Protein AF-A0A3B9HIF6-F1 (afdb_monomer_lite)

Foldseek 3Di:
DKEWEPDDDPVCVQDHTDIDDDDWAQFQLGVVVVCCVVGVVCVVPDDFDAWPPGGDDRGDGHDPYIYD

Radius of gyration: 10.98 Å; chains: 1; bounding box: 25×23×24 Å

pLDDT: mean 95.13, std 1.46, range [91.56, 97.44]

Secondary structure (DSSP, 8-state):
-EEEE---GGGGGT--SEEEE--S-SBHHHHHHHHHHH-GGGTTS----EETTEE--TTPBP-TT-B-

Sequence (68 aa):
MKIQIRTFGPLTDHLTDTELEYSGEPTIAALRRFLLEQYPAIKPVYFRMALGSRMADDGEEIMDGDEV

Structure (mmCIF, N/CA/C/O backbone):
data_AF-A0A3B9HIF6-F1
#
_entry.id   AF-A0A3B9HIF6-F1
#
loop_
_atom_site.group_PDB
_atom_site.id
_atom_site.type_symbol
_atom_site.label_atom_id
_atom_site.label_alt_id
_atom_site.label_comp_id
_atom_site.label_asym_id
_atom_site.label_entity_id
_atom_site.label_seq_id
_atom_site.pdbx_PDB_ins_code
_atom_site.Cartn_x
_atom_site.Cartn_y
_atom_site.Cartn_z
_atom_site.occupancy
_atom_site.B_iso_or_equiv
_atom_site.auth_seq_id
_atom_site.auth_comp_id
_atom_site.auth_asym_id
_atom_site.auth_atom_id
_atom_site.pdbx_PDB_model_num
ATOM 1 N N . MET A 1 1 ? -6.406 0.801 11.598 1.00 93.88 1 MET A N 1
ATOM 2 C CA . MET A 1 1 ? -7.303 0.348 10.524 1.00 93.88 1 MET A CA 1
ATOM 3 C C . MET A 1 1 ? -6.664 -0.829 9.827 1.00 93.88 1 MET A C 1
ATOM 5 O O . MET A 1 1 ? -5.446 -0.872 9.721 1.00 93.88 1 MET A O 1
ATOM 9 N N . LYS A 1 2 ? -7.461 -1.792 9.405 1.00 95.06 2 LYS A N 1
ATOM 10 C CA . LYS A 1 2 ? -7.036 -2.969 8.670 1.00 95.06 2 LYS A CA 1
ATOM 11 C C . LYS A 1 2 ? -7.334 -2.738 7.194 1.00 95.06 2 LYS A C 1
ATOM 13 O O . LYS A 1 2 ? -8.481 -2.488 6.850 1.00 95.06 2 LYS A O 1
ATOM 18 N N . ILE A 1 3 ? -6.314 -2.786 6.345 1.00 96.50 3 ILE A N 1
ATOM 19 C CA . ILE A 1 3 ? -6.435 -2.540 4.900 1.00 96.50 3 ILE A CA 1
ATOM 20 C C . ILE A 1 3 ? -5.880 -3.720 4.108 1.00 96.50 3 ILE A C 1
ATOM 22 O O . ILE A 1 3 ? -5.024 -4.460 4.600 1.00 96.50 3 ILE A O 1
ATOM 26 N N . GLN A 1 4 ? -6.362 -3.897 2.885 1.00 97.44 4 GLN A N 1
ATOM 27 C CA . GLN A 1 4 ? -5.871 -4.904 1.950 1.00 97.44 4 GLN A CA 1
ATOM 28 C C . GLN A 1 4 ? -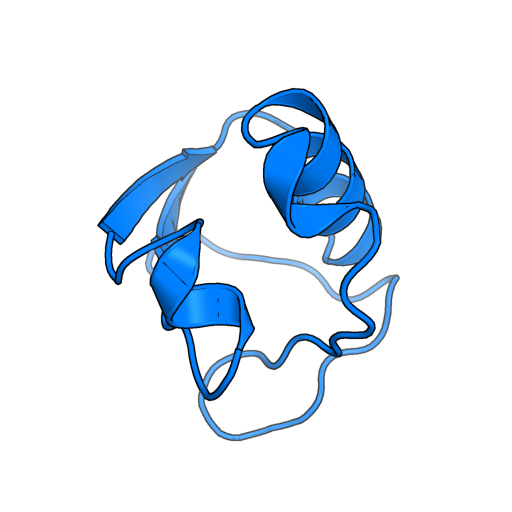4.955 -4.227 0.937 1.00 97.44 4 GLN A C 1
ATOM 30 O O . GLN A 1 4 ? -5.379 -3.302 0.260 1.00 97.44 4 GLN A O 1
ATOM 35 N N . ILE A 1 5 ? -3.713 -4.687 0.830 1.00 96.88 5 ILE A N 1
ATOM 36 C CA . ILE A 1 5 ? -2.763 -4.223 -0.178 1.00 96.88 5 ILE A CA 1
ATOM 37 C C . ILE A 1 5 ? -2.744 -5.226 -1.325 1.00 96.88 5 ILE A C 1
ATOM 39 O O . ILE A 1 5 ? -2.463 -6.411 -1.113 1.00 96.88 5 ILE A O 1
ATOM 43 N N . ARG A 1 6 ? -3.004 -4.742 -2.538 1.00 96.94 6 ARG A N 1
ATOM 44 C CA . ARG A 1 6 ? -2.867 -5.482 -3.791 1.00 96.94 6 ARG A CA 1
ATOM 45 C C . ARG A 1 6 ? -1.695 -4.934 -4.579 1.00 96.94 6 ARG A C 1
ATOM 47 O O . ARG A 1 6 ? -1.552 -3.736 -4.803 1.00 96.94 6 ARG A O 1
ATOM 54 N N . THR A 1 7 ? -0.831 -5.832 -5.019 1.00 95.88 7 THR A N 1
ATOM 55 C CA . THR A 1 7 ? 0.411 -5.464 -5.696 1.00 95.88 7 THR A CA 1
ATOM 56 C C . THR A 1 7 ? 0.439 -6.001 -7.112 1.00 95.88 7 THR A C 1
ATOM 58 O O . THR A 1 7 ? -0.008 -7.108 -7.398 1.00 95.88 7 THR A O 1
ATOM 61 N N . PHE A 1 8 ? 0.973 -5.196 -8.029 1.00 93.81 8 PHE A N 1
ATOM 62 C CA . PHE A 1 8 ? 1.009 -5.523 -9.449 1.00 93.81 8 PHE A CA 1
ATOM 63 C C . PHE A 1 8 ? 2.376 -5.213 -10.053 1.00 93.81 8 PHE A C 1
ATOM 65 O O . PHE A 1 8 ? 3.074 -4.284 -9.635 1.00 93.81 8 PHE A O 1
ATOM 72 N N . GLY A 1 9 ? 2.726 -5.964 -11.098 1.00 93.94 9 GLY A N 1
ATOM 73 C CA . GLY A 1 9 ? 3.949 -5.744 -11.866 1.00 93.94 9 GLY A CA 1
ATOM 74 C C . GLY A 1 9 ? 5.215 -5.912 -11.014 1.00 93.94 9 GLY A C 1
ATOM 75 O O . GLY A 1 9 ? 5.217 -6.723 -10.098 1.00 93.94 9 GLY A O 1
ATOM 76 N N . PRO A 1 10 ? 6.284 -5.134 -11.263 1.00 93.06 10 PRO A N 1
ATOM 77 C CA . PRO A 1 10 ? 7.566 -5.282 -10.561 1.00 93.06 10 PRO A CA 1
ATOM 78 C C . PRO A 1 10 ? 7.503 -5.090 -9.038 1.00 93.06 10 PRO A C 1
ATOM 80 O O . PRO A 1 10 ? 8.454 -5.415 -8.335 1.00 93.06 10 PRO A O 1
ATOM 83 N N . LEU A 1 11 ? 6.404 -4.539 -8.509 1.00 93.75 11 LEU A N 1
ATOM 84 C CA . LEU A 1 11 ? 6.223 -4.377 -7.069 1.00 93.75 11 LEU A CA 1
ATOM 85 C C . LEU A 1 11 ? 6.063 -5.734 -6.360 1.00 93.75 11 LEU A C 1
ATOM 87 O O . LEU A 1 11 ? 6.499 -5.866 -5.217 1.00 93.75 11 LEU A O 1
ATOM 91 N N . THR A 1 12 ? 5.513 -6.745 -7.053 1.00 94.62 12 THR A N 1
ATOM 92 C CA . THR A 1 12 ? 5.244 -8.083 -6.492 1.00 94.62 12 THR A CA 1
ATOM 93 C C . THR A 1 12 ? 6.509 -8.841 -6.099 1.00 94.62 12 THR A C 1
ATOM 95 O O . THR A 1 12 ? 6.448 -9.756 -5.283 1.00 94.62 12 THR A O 1
ATOM 98 N N . ASP A 1 13 ? 7.663 -8.449 -6.643 1.00 93.19 13 ASP A N 1
ATOM 99 C CA . ASP A 1 13 ? 8.964 -9.047 -6.322 1.00 93.19 13 ASP A CA 1
ATOM 100 C C . ASP A 1 13 ? 9.473 -8.634 -4.927 1.00 93.19 13 ASP A C 1
ATOM 102 O O . ASP A 1 13 ? 10.435 -9.203 -4.403 1.00 93.19 13 ASP A O 1
ATOM 106 N N . HIS A 1 14 ? 8.856 -7.617 -4.321 1.00 92.94 14 HIS A N 1
ATOM 107 C CA . HIS A 1 14 ? 9.307 -6.993 -3.074 1.00 92.94 14 HIS A CA 1
ATOM 108 C C . HIS A 1 14 ? 8.200 -6.853 -2.028 1.00 92.94 14 HIS A C 1
ATOM 110 O O . HIS A 1 14 ? 8.489 -6.837 -0.831 1.00 92.94 14 HIS A O 1
ATOM 116 N N . LEU A 1 15 ? 6.951 -6.746 -2.472 1.00 93.75 15 LEU A N 1
ATOM 117 C CA . LEU A 1 15 ? 5.762 -6.677 -1.640 1.00 93.75 15 LEU A CA 1
ATOM 118 C C . LEU A 1 15 ? 4.688 -7.528 -2.305 1.00 93.75 15 LEU A C 1
ATOM 120 O O . LEU A 1 15 ? 4.276 -7.221 -3.416 1.00 93.75 15 LEU A O 1
ATOM 124 N N . THR A 1 16 ? 4.260 -8.595 -1.639 1.00 93.94 16 THR A N 1
ATOM 125 C CA . THR A 1 16 ? 3.142 -9.422 -2.098 1.00 93.94 16 THR A CA 1
ATOM 126 C C . THR A 1 16 ? 1.833 -8.908 -1.522 1.00 93.94 16 THR A C 1
ATOM 128 O O . THR A 1 16 ? 1.831 -8.204 -0.510 1.00 93.94 16 THR A O 1
ATOM 131 N N . ASP A 1 17 ? 0.722 -9.339 -2.114 1.00 96.12 17 ASP A N 1
ATOM 132 C CA . ASP A 1 17 ? -0.608 -9.104 -1.563 1.00 96.12 17 ASP A CA 1
ATOM 133 C C . ASP A 1 17 ? -0.660 -9.475 -0.080 1.00 96.12 17 ASP A C 1
ATOM 135 O O . ASP A 1 17 ? -0.268 -10.576 0.321 1.00 96.12 17 ASP A O 1
ATOM 139 N N . THR A 1 18 ? -1.129 -8.541 0.738 1.00 95.44 18 THR A N 1
ATOM 140 C CA . THR A 1 18 ? -1.172 -8.717 2.186 1.00 95.44 18 THR A CA 1
ATOM 141 C C . THR A 1 18 ? -2.283 -7.897 2.797 1.00 95.44 18 THR A C 1
ATOM 143 O O . THR A 1 18 ? -2.687 -6.857 2.285 1.00 95.44 18 THR A O 1
ATOM 146 N N . GLU A 1 19 ? -2.741 -8.350 3.951 1.00 96.69 19 GLU A N 1
ATOM 147 C CA . GLU A 1 19 ? -3.510 -7.519 4.855 1.00 96.69 19 GLU A CA 1
ATOM 148 C C . GLU A 1 19 ? -2.550 -6.794 5.804 1.00 96.69 19 GLU A C 1
ATOM 150 O O . GLU A 1 19 ? -1.553 -7.375 6.241 1.00 96.69 19 GLU A O 1
ATOM 155 N N . LEU A 1 20 ? -2.820 -5.523 6.091 1.00 93.38 20 LEU A N 1
ATOM 156 C CA . LEU A 1 20 ? -1.963 -4.671 6.907 1.00 93.38 20 LEU A CA 1
ATOM 157 C C . LEU A 1 20 ? -2.787 -3.971 7.988 1.00 93.38 20 LEU A C 1
ATOM 159 O O . LEU A 1 20 ? -3.771 -3.291 7.693 1.00 93.38 20 LEU A O 1
ATOM 163 N N . GLU A 1 21 ? -2.337 -4.067 9.239 1.00 94.06 21 GLU A N 1
ATOM 164 C CA . GLU A 1 21 ? -2.777 -3.153 10.292 1.00 94.06 21 GLU A CA 1
ATOM 165 C C . GLU A 1 21 ? -2.008 -1.833 10.174 1.00 94.06 21 GLU A C 1
ATOM 167 O O . GLU A 1 21 ? -0.812 -1.746 10.447 1.00 94.06 21 GLU A O 1
ATOM 172 N N . TYR A 1 22 ? -2.712 -0.791 9.748 1.00 92.69 22 TYR A N 1
ATOM 173 C CA . TYR A 1 22 ? -2.196 0.552 9.563 1.00 92.69 22 TYR A CA 1
ATOM 174 C C . TYR 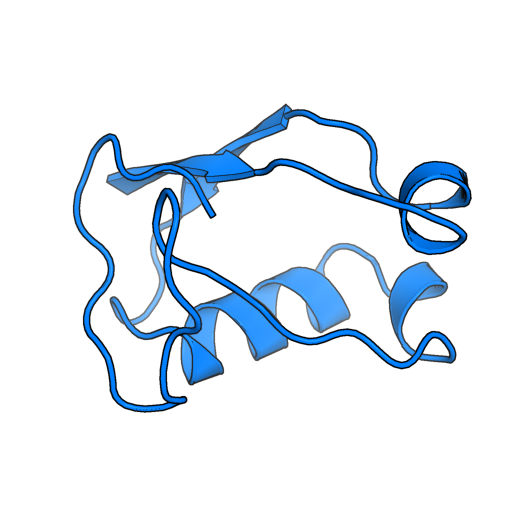A 1 22 ? -2.688 1.485 10.676 1.00 92.69 22 TYR A C 1
ATOM 176 O O . TYR A 1 22 ? -3.890 1.626 10.911 1.00 92.69 22 TYR A O 1
ATOM 184 N N . SER A 1 23 ? -1.766 2.137 11.383 1.00 91.94 23 SER A N 1
ATOM 185 C CA . SER A 1 23 ? -2.075 3.061 12.487 1.00 91.94 23 SER A CA 1
ATOM 186 C C . SER A 1 23 ? -1.618 4.501 12.223 1.00 91.94 23 SER A C 1
ATOM 188 O O . SER A 1 23 ? -1.527 5.289 13.163 1.00 91.94 23 SER A O 1
ATOM 190 N N . GLY A 1 24 ? -1.260 4.828 10.978 1.00 91.56 24 GLY A N 1
ATOM 191 C CA . GLY A 1 24 ? -0.815 6.165 10.581 1.00 91.56 24 GLY A CA 1
ATOM 192 C C . GLY A 1 24 ? -1.966 7.121 10.259 1.00 91.56 24 GLY A C 1
ATOM 193 O O . GLY A 1 24 ? -3.139 6.806 10.459 1.00 91.56 24 GLY A O 1
ATOM 194 N N . GLU A 1 25 ? -1.613 8.302 9.744 1.00 96.00 25 GLU A N 1
ATOM 195 C CA . GLU A 1 25 ? -2.588 9.244 9.182 1.00 96.00 25 GLU A CA 1
ATOM 196 C C . GLU A 1 25 ? -3.364 8.567 8.042 1.00 96.00 25 GLU A C 1
ATOM 198 O O . GLU A 1 25 ? -2.738 7.942 7.189 1.00 96.00 25 GLU A O 1
ATOM 203 N N . PRO A 1 26 ? -4.697 8.697 7.975 1.00 94.94 26 PRO A N 1
ATOM 204 C CA . PRO A 1 26 ? -5.527 7.931 7.054 1.00 94.94 26 PRO A CA 1
ATOM 205 C C . PRO A 1 26 ? -5.474 8.505 5.634 1.00 94.94 26 PRO A C 1
ATOM 207 O O . PRO A 1 26 ? -6.514 8.818 5.090 1.00 94.94 26 PRO A O 1
ATOM 210 N N . THR A 1 27 ? -4.300 8.712 5.032 1.00 97.25 27 THR A N 1
ATOM 211 C CA . THR A 1 27 ? -4.174 9.281 3.677 1.00 97.25 27 THR A CA 1
ATOM 212 C C . THR A 1 27 ? -3.268 8.448 2.783 1.00 97.25 27 THR A C 1
ATOM 214 O O . THR A 1 27 ? -2.322 7.814 3.259 1.00 97.25 27 THR A O 1
ATOM 217 N N . ILE A 1 28 ? -3.496 8.496 1.469 1.00 96.88 28 ILE A N 1
ATOM 218 C CA . ILE A 1 28 ? -2.658 7.803 0.474 1.00 96.88 28 ILE A CA 1
ATOM 219 C C . ILE A 1 28 ? -1.190 8.219 0.568 1.00 96.88 28 ILE A C 1
ATOM 221 O O . ILE A 1 28 ? -0.302 7.362 0.554 1.00 96.88 28 ILE A O 1
ATOM 225 N N . ALA A 1 29 ? -0.905 9.510 0.743 1.00 96.88 29 ALA A N 1
ATOM 226 C CA . ALA A 1 29 ? 0.460 9.994 0.925 1.00 96.88 29 ALA A CA 1
ATOM 227 C C . ALA A 1 29 ? 1.126 9.422 2.186 1.00 96.88 29 ALA A C 1
ATOM 229 O O . ALA A 1 29 ? 2.319 9.098 2.180 1.00 96.88 29 ALA A O 1
ATOM 230 N N . ALA A 1 30 ? 0.386 9.308 3.290 1.00 96.69 30 ALA A N 1
ATOM 231 C CA . ALA A 1 30 ? 0.902 8.732 4.525 1.00 96.69 30 ALA A CA 1
ATOM 232 C C . ALA A 1 30 ? 1.114 7.218 4.408 1.00 96.69 30 ALA A C 1
ATOM 234 O O . ALA A 1 30 ? 2.160 6.725 4.840 1.00 96.69 30 ALA A O 1
ATOM 235 N N . LEU A 1 31 ? 0.196 6.494 3.764 1.00 96.50 31 LEU A N 1
ATOM 236 C CA . LEU A 1 31 ? 0.365 5.067 3.505 1.00 96.50 31 LEU A CA 1
ATOM 237 C C . LEU A 1 31 ? 1.564 4.807 2.587 1.00 96.50 31 LEU A C 1
ATOM 239 O O . LEU A 1 31 ? 2.379 3.939 2.884 1.00 96.50 31 LEU A O 1
ATOM 243 N N . ARG A 1 32 ? 1.747 5.600 1.524 1.00 96.06 32 ARG A N 1
ATOM 244 C CA . ARG A 1 32 ? 2.927 5.502 0.653 1.00 96.06 32 ARG A CA 1
ATOM 245 C C . ARG A 1 32 ? 4.219 5.639 1.450 1.00 96.06 32 ARG A C 1
ATOM 247 O O . ARG A 1 32 ? 5.116 4.814 1.299 1.00 96.06 32 ARG A O 1
ATOM 254 N N . ARG A 1 33 ? 4.327 6.672 2.292 1.00 96.25 33 ARG A N 1
ATOM 255 C CA . ARG A 1 33 ? 5.506 6.883 3.149 1.00 96.25 33 ARG A CA 1
ATOM 256 C C . ARG A 1 33 ? 5.747 5.675 4.053 1.00 96.25 33 ARG A C 1
ATOM 258 O O . ARG A 1 33 ? 6.855 5.149 4.061 1.00 96.25 33 ARG A O 1
ATOM 265 N N . PHE A 1 34 ? 4.698 5.185 4.712 1.00 95.56 34 PHE A N 1
ATOM 266 C CA . PHE A 1 34 ? 4.764 3.997 5.558 1.00 95.56 34 PHE A CA 1
ATOM 267 C C . PHE A 1 34 ? 5.254 2.756 4.795 1.00 95.56 34 PHE A C 1
ATOM 269 O O . PHE A 1 34 ? 6.175 2.083 5.252 1.00 95.56 34 PHE A O 1
ATOM 276 N N . LEU A 1 35 ? 4.706 2.472 3.608 1.00 94.94 35 LEU A N 1
ATOM 277 C CA . LEU A 1 35 ? 5.128 1.331 2.789 1.00 94.94 35 LEU A CA 1
ATOM 278 C C . LEU A 1 35 ? 6.595 1.456 2.358 1.00 94.94 35 LEU A C 1
ATOM 280 O O . LEU A 1 35 ? 7.333 0.479 2.410 1.00 94.94 35 LEU A O 1
ATOM 284 N N . LEU A 1 36 ? 7.050 2.654 1.986 1.00 95.44 36 LEU A N 1
ATOM 285 C CA . LEU A 1 36 ? 8.452 2.895 1.632 1.00 95.44 36 LEU A CA 1
ATOM 286 C C . LEU A 1 36 ? 9.407 2.747 2.829 1.00 95.44 36 LEU A C 1
ATOM 288 O O . LEU A 1 36 ? 10.584 2.435 2.637 1.00 95.44 36 LEU A O 1
ATOM 292 N N . GLU A 1 37 ? 8.936 2.993 4.050 1.00 94.81 37 GLU A N 1
ATOM 293 C CA . GLU A 1 37 ? 9.705 2.792 5.280 1.00 94.81 37 GLU A CA 1
ATOM 294 C C . GLU A 1 37 ? 9.770 1.314 5.681 1.00 94.81 37 GLU A C 1
ATOM 296 O O . GLU A 1 37 ? 10.860 0.817 5.965 1.00 94.81 37 GLU A O 1
ATOM 301 N N . GLN A 1 38 ? 8.636 0.606 5.655 1.00 93.00 38 GLN A N 1
ATOM 302 C CA . GLN A 1 38 ? 8.547 -0.815 6.016 1.00 93.00 38 GLN A CA 1
ATOM 303 C C . GLN A 1 38 ? 9.158 -1.739 4.960 1.00 93.00 38 GLN A C 1
ATOM 305 O O . GLN A 1 38 ? 9.767 -2.754 5.297 1.00 93.00 38 GLN A O 1
ATOM 310 N N . TYR A 1 39 ? 9.060 -1.361 3.685 1.00 94.19 39 TYR A N 1
ATOM 311 C CA . TYR A 1 39 ? 9.569 -2.127 2.552 1.00 94.19 39 TYR A CA 1
ATOM 312 C C . TYR A 1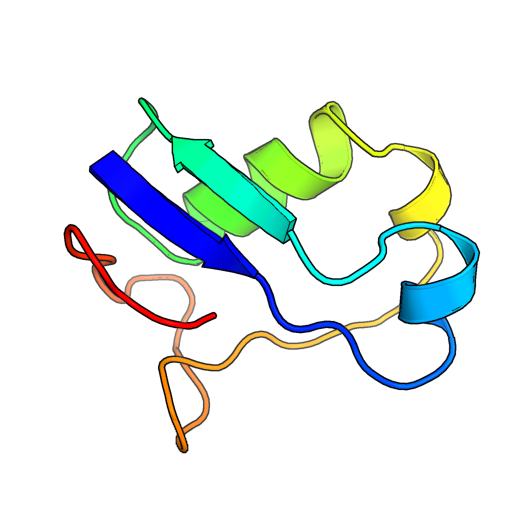 39 ? 10.579 -1.288 1.751 1.00 94.19 39 TYR A C 1
ATOM 314 O O . TYR A 1 39 ? 10.302 -0.855 0.634 1.00 94.19 39 TYR A O 1
ATOM 322 N N . PRO A 1 40 ? 11.807 -1.052 2.251 1.00 95.31 40 PRO A N 1
ATOM 323 C CA . PRO A 1 40 ? 12.784 -0.220 1.545 1.00 95.31 40 PRO A CA 1
ATOM 324 C C . PRO A 1 40 ? 13.118 -0.702 0.124 1.00 95.31 40 PRO A C 1
ATOM 326 O O . PRO A 1 40 ? 13.524 0.106 -0.710 1.00 95.31 40 PRO A O 1
ATOM 329 N N . ALA A 1 41 ? 12.926 -1.995 -0.158 1.00 95.19 41 ALA A N 1
ATOM 330 C CA . ALA A 1 41 ? 13.151 -2.608 -1.465 1.00 95.19 41 ALA A CA 1
ATOM 331 C C . ALA A 1 41 ? 12.225 -2.072 -2.572 1.00 95.19 41 ALA A C 1
ATOM 333 O O . ALA A 1 41 ? 12.604 -2.136 -3.737 1.00 95.19 41 ALA A O 1
ATOM 334 N N . ILE A 1 42 ? 11.063 -1.490 -2.238 1.00 95.38 42 ILE A N 1
ATOM 335 C CA . ILE A 1 42 ? 10.165 -0.887 -3.240 1.00 95.38 42 ILE A CA 1
ATOM 336 C C . ILE A 1 42 ? 10.511 0.570 -3.582 1.00 95.38 42 ILE A C 1
ATOM 338 O O . ILE A 1 42 ? 9.993 1.095 -4.562 1.00 95.38 42 ILE A O 1
ATOM 342 N N . LYS A 1 43 ? 11.421 1.232 -2.847 1.00 94.88 43 LYS A N 1
ATOM 343 C CA . LYS A 1 43 ? 11.854 2.620 -3.129 1.00 94.88 43 LYS A CA 1
ATOM 344 C C . LYS A 1 43 ? 12.315 2.893 -4.572 1.00 94.88 43 LYS A C 1
ATOM 346 O O . LYS A 1 43 ? 11.975 3.962 -5.076 1.00 94.88 43 LYS A O 1
ATOM 351 N N . PRO A 1 44 ? 13.095 2.020 -5.244 1.00 94.56 44 PRO A N 1
ATOM 352 C CA . PRO A 1 44 ? 13.520 2.268 -6.621 1.00 94.56 44 PRO A CA 1
ATOM 353 C C . PRO A 1 44 ? 12.414 2.013 -7.658 1.00 94.56 44 PRO A C 1
ATOM 355 O O . PRO A 1 44 ? 12.595 2.357 -8.825 1.00 94.56 44 PRO A O 1
ATOM 358 N N . VAL A 1 45 ? 11.286 1.411 -7.270 1.00 93.50 45 VAL A N 1
ATOM 359 C CA . VAL A 1 45 ? 10.187 1.078 -8.180 1.00 93.50 45 VAL A CA 1
ATOM 360 C C . VAL A 1 45 ? 9.213 2.252 -8.246 1.00 93.50 45 VAL A C 1
ATOM 362 O O . VAL A 1 45 ? 8.702 2.713 -7.229 1.00 93.50 45 VAL A O 1
ATOM 365 N N . TYR A 1 46 ? 8.920 2.742 -9.451 1.00 92.62 46 TYR A N 1
ATOM 366 C CA . TYR A 1 46 ? 7.842 3.713 -9.635 1.00 92.62 46 TYR A CA 1
ATOM 367 C C . TYR A 1 46 ? 6.484 3.007 -9.570 1.00 92.62 46 TYR A C 1
ATOM 369 O O . TYR A 1 46 ? 6.225 2.095 -10.354 1.00 92.62 46 TYR A O 1
ATOM 377 N N . PHE A 1 47 ? 5.599 3.462 -8.682 1.00 94.81 47 PHE A N 1
ATOM 378 C CA . PHE A 1 47 ? 4.230 2.956 -8.585 1.00 94.81 47 PHE A CA 1
ATOM 379 C C . PHE A 1 47 ? 3.236 4.058 -8.214 1.00 94.81 47 PHE A C 1
ATOM 381 O O . PHE A 1 47 ? 3.552 5.026 -7.510 1.00 94.81 47 PHE A O 1
ATOM 388 N N . ARG A 1 48 ? 1.997 3.885 -8.673 1.00 94.69 48 ARG A N 1
ATOM 389 C CA . ARG A 1 48 ? 0.836 4.673 -8.247 1.00 94.69 48 ARG A CA 1
ATOM 390 C C . ARG A 1 48 ? -0.075 3.795 -7.391 1.00 94.69 48 ARG A C 1
ATOM 392 O O . ARG A 1 48 ? 0.051 2.578 -7.445 1.00 94.69 48 ARG A O 1
ATOM 399 N N . MET A 1 49 ? -0.945 4.418 -6.606 1.00 96.50 49 MET A N 1
ATOM 400 C CA . MET A 1 49 ? -1.882 3.718 -5.727 1.00 96.50 49 MET A CA 1
ATOM 401 C C . MET A 1 49 ? -3.313 3.977 -6.189 1.00 96.50 49 MET A C 1
ATOM 403 O O . MET A 1 49 ? -3.606 5.027 -6.774 1.00 96.50 49 MET A O 1
ATOM 407 N N . ALA A 1 50 ? -4.173 3.000 -5.954 1.00 97.00 50 ALA A N 1
ATOM 408 C CA . ALA A 1 50 ? -5.596 3.069 -6.214 1.00 97.00 50 ALA A CA 1
ATOM 409 C C . ALA A 1 50 ? -6.346 2.852 -4.896 1.00 97.00 50 ALA A C 1
ATOM 411 O O . ALA A 1 50 ? -5.767 2.378 -3.929 1.00 97.00 50 ALA A O 1
ATOM 412 N N . LEU A 1 51 ? -7.619 3.228 -4.857 1.00 96.44 51 LEU A N 1
ATOM 413 C CA . LEU A 1 51 ? -8.556 2.768 -3.838 1.00 96.44 51 LEU A CA 1
ATOM 414 C C . LEU A 1 51 ? -9.670 2.016 -4.558 1.00 96.44 51 LEU A C 1
ATOM 416 O O . LEU A 1 51 ? -10.395 2.585 -5.385 1.00 96.44 51 LEU A O 1
ATOM 420 N N . GLY A 1 52 ? -9.748 0.710 -4.313 1.00 93.12 52 GLY A N 1
ATOM 421 C CA . GLY A 1 52 ? -10.536 -0.218 -5.115 1.00 93.12 52 GLY A CA 1
ATOM 422 C C . GLY A 1 52 ? -10.177 -0.116 -6.601 1.00 93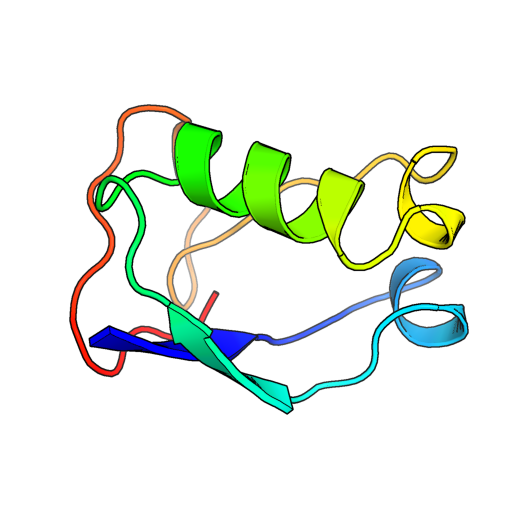.12 52 GLY A C 1
ATOM 423 O O . GLY A 1 52 ? -9.043 -0.337 -7.012 1.00 93.12 52 GLY A O 1
ATOM 424 N N . SER A 1 53 ? -11.149 0.249 -7.442 1.00 92.06 53 SER A N 1
ATOM 425 C CA . SER A 1 53 ? -10.977 0.271 -8.901 1.00 92.06 53 SER A CA 1
ATOM 426 C C . SER A 1 53 ? -10.569 1.626 -9.490 1.00 92.06 53 SER A C 1
ATOM 428 O O . SER A 1 53 ? -10.615 1.786 -10.712 1.00 92.06 53 SER A O 1
ATOM 430 N N . ARG A 1 54 ? -10.244 2.634 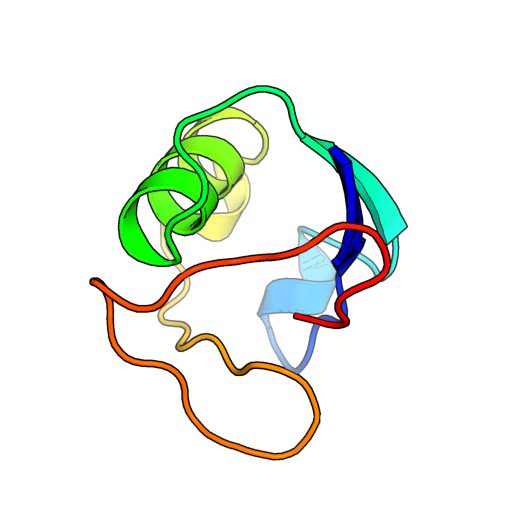-8.670 1.00 94.94 54 ARG A N 1
ATOM 431 C CA . ARG A 1 54 ? -9.922 3.985 -9.159 1.00 94.94 54 ARG A CA 1
ATOM 432 C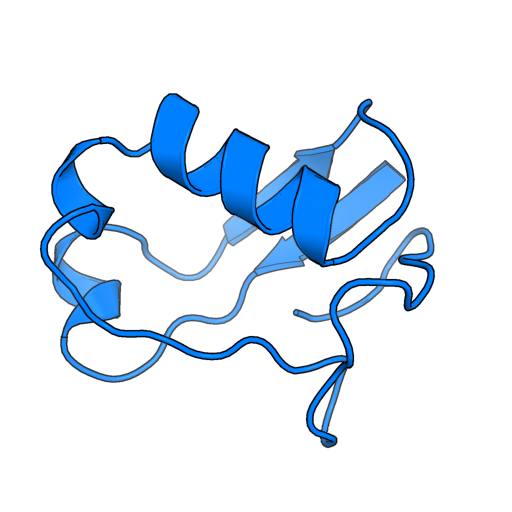 C . ARG A 1 54 ? -8.597 4.493 -8.622 1.00 94.94 54 ARG A C 1
ATOM 434 O O . ARG A 1 54 ? -8.227 4.217 -7.489 1.00 94.94 54 ARG A O 1
ATOM 441 N N . MET A 1 55 ? -7.920 5.293 -9.440 1.00 96.50 55 MET A N 1
ATOM 442 C CA . MET A 1 55 ? -6.733 6.024 -9.009 1.00 96.50 55 MET A CA 1
ATOM 443 C C . MET A 1 55 ? -7.078 6.919 -7.822 1.00 96.50 55 MET A C 1
ATOM 445 O O . MET A 1 55 ? -8.120 7.579 -7.844 1.00 96.50 55 MET A O 1
ATOM 449 N N . ALA A 1 56 ? -6.203 6.920 -6.823 1.00 96.75 56 ALA A N 1
ATOM 450 C CA . ALA A 1 56 ? -6.361 7.739 -5.637 1.00 96.75 56 ALA A CA 1
ATOM 451 C C . ALA A 1 56 ? -5.372 8.908 -5.657 1.00 96.75 56 ALA A C 1
ATOM 453 O O . ALA A 1 56 ? -4.232 8.765 -6.117 1.00 96.75 56 ALA A O 1
ATOM 454 N N . ASP A 1 57 ? -5.823 10.054 -5.157 1.00 96.25 57 ASP A N 1
ATOM 455 C CA . ASP A 1 57 ? -4.976 11.228 -4.968 1.00 96.25 57 ASP A CA 1
ATOM 456 C C . ASP A 1 57 ? -4.256 11.160 -3.615 1.00 96.25 57 ASP A C 1
ATOM 458 O O . ASP A 1 57 ? -4.724 10.543 -2.663 1.00 96.25 57 ASP A O 1
ATOM 462 N N . ASP A 1 58 ? -3.114 11.835 -3.496 1.00 94.94 58 ASP A N 1
ATOM 463 C CA . ASP A 1 58 ? -2.266 11.776 -2.296 1.00 94.94 58 ASP A CA 1
ATOM 464 C C . ASP A 1 58 ? -2.981 12.226 -1.002 1.00 94.94 58 ASP A C 1
ATOM 466 O O . ASP A 1 58 ? -2.666 11.730 0.081 1.00 94.94 58 ASP A O 1
ATOM 470 N N . GLY A 1 59 ? -3.936 13.156 -1.106 1.00 95.88 59 GLY A N 1
ATOM 471 C CA . GLY A 1 59 ? -4.723 13.659 0.027 1.00 95.88 59 GLY A CA 1
ATOM 472 C C . GLY A 1 59 ? -5.984 12.854 0.327 1.00 95.88 59 GLY A C 1
ATOM 473 O O . GLY A 1 59 ? -6.745 13.233 1.212 1.00 95.88 59 GLY A O 1
ATOM 474 N N . GLU A 1 60 ? -6.238 11.793 -0.430 1.00 96.38 60 GLU A N 1
ATOM 475 C CA . GLU A 1 60 ? -7.451 11.014 -0.285 1.00 96.38 60 GLU A CA 1
ATOM 476 C C . GLU A 1 60 ? -7.421 10.139 0.966 1.00 96.38 60 GLU A C 1
ATOM 478 O O . GLU A 1 60 ? -6.378 9.568 1.299 1.00 96.38 60 GLU A O 1
ATOM 483 N N . GLU A 1 61 ? -8.563 10.056 1.654 1.00 96.44 61 GLU A N 1
ATOM 484 C CA . GLU A 1 61 ? -8.666 9.334 2.914 1.00 96.44 61 GLU A CA 1
ATOM 485 C C . GLU A 1 61 ? -8.814 7.820 2.722 1.00 96.44 61 GLU A C 1
ATOM 487 O O . GLU A 1 61 ? -9.553 7.362 1.853 1.00 96.44 61 GLU A O 1
ATOM 492 N N . ILE A 1 62 ? -8.127 7.053 3.570 1.00 95.50 62 ILE A N 1
ATOM 493 C CA . ILE A 1 62 ? -8.170 5.588 3.620 1.00 95.50 62 ILE A CA 1
ATOM 494 C C . ILE A 1 62 ? -9.020 5.165 4.815 1.00 95.50 62 ILE A C 1
ATOM 496 O O . ILE A 1 62 ? -8.813 5.640 5.936 1.00 95.50 62 ILE A O 1
ATOM 500 N N . MET A 1 63 ? -9.947 4.243 4.586 1.00 95.56 63 MET A N 1
ATOM 501 C CA . MET A 1 63 ? -10.854 3.715 5.595 1.00 95.56 63 MET A CA 1
ATOM 502 C C . MET A 1 63 ? -10.533 2.266 5.977 1.00 95.56 63 MET A C 1
ATOM 504 O O . MET A 1 63 ? -9.774 1.548 5.329 1.00 95.56 63 MET A O 1
ATOM 508 N N . ASP A 1 64 ? -11.122 1.832 7.091 1.00 95.94 64 ASP A N 1
ATOM 509 C CA . ASP A 1 64 ? -11.026 0.450 7.550 1.00 95.94 64 ASP A CA 1
ATOM 510 C C . ASP A 1 64 ? -11.700 -0.502 6.553 1.00 95.94 64 ASP A C 1
ATOM 512 O O . ASP A 1 64 ? -12.857 -0.313 6.181 1.00 95.94 64 ASP A O 1
ATOM 516 N N . GLY A 1 65 ? -10.967 -1.528 6.132 1.00 95.81 65 GLY A N 1
ATOM 517 C CA . GLY A 1 65 ? -11.398 -2.516 5.149 1.00 95.81 65 GLY A CA 1
ATOM 518 C C . GLY A 1 65 ? -11.098 -2.158 3.693 1.00 95.81 65 GLY A C 1
ATOM 519 O O . GLY A 1 65 ? -11.348 -3.004 2.833 1.00 95.81 65 GLY A O 1
ATOM 520 N N . ASP A 1 66 ? -10.553 -0.969 3.412 1.00 96.44 66 ASP A N 1
ATOM 521 C CA . ASP A 1 66 ? -10.249 -0.551 2.042 1.00 96.44 66 ASP A CA 1
ATOM 522 C C . ASP A 1 66 ? -9.221 -1.466 1.367 1.00 96.44 66 ASP A C 1
ATOM 524 O O . ASP A 1 66 ? -8.290 -1.985 1.994 1.00 96.44 66 ASP A O 1
ATOM 528 N N . GLU A 1 67 ? -9.404 -1.636 0.058 1.00 97.38 67 GLU A N 1
ATOM 529 C CA . GLU A 1 67 ? -8.436 -2.267 -0.833 1.00 97.38 67 GLU A CA 1
ATOM 530 C C . GLU A 1 67 ? -7.626 -1.184 -1.550 1.00 97.38 67 GLU A C 1
ATOM 532 O O . GLU A 1 67 ? -8.205 -0.269 -2.145 1.00 97.38 67 GLU A O 1
ATOM 537 N N . VAL A 1 68 ? -6.301 -1.303 -1.479 1.00 95.38 68 VAL A N 1
ATOM 538 C CA . VAL A 1 68 ? -5.311 -0.353 -2.000 1.00 95.38 68 VAL A CA 1
ATOM 539 C C . VAL A 1 68 ? -4.379 -1.025 -2.997 1.00 95.38 68 VAL A C 1
ATOM 541 O O . VAL A 1 68 ? -3.842 -2.100 -2.643 1.00 95.38 68 VAL A O 1
#